Protein AF-A0A3B3ZU97-F1 (afdb_monomer)

Mean predicted aligned error: 11.27 Å

Foldseek 3Di:
DLPPLLVVLVVLLVVLVPDDADDDDDDPVCVVVVPDPDPPDDPDDPVVVVVCLVVVLVVVLVVCCVVVVDDPVVSVVSSNVSSVVSSVVSVVVSVCCRVVPD

Solvent-accessible surface area (backbone atoms only — not comparable to full-atom values): 6114 Å² total; per-residue (Å²): 135,82,56,71,63,48,56,47,25,56,51,49,43,57,53,60,73,71,57,84,55,44,82,71,84,79,52,81,88,58,48,72,82,64,69,61,84,81,76,90,66,73,93,64,56,69,68,56,59,53,47,50,68,54,48,52,61,52,50,51,54,51,52,50,37,69,75,65,68,57,54,78,63,60,54,51,52,52,48,48,52,51,24,49,52,51,32,50,50,40,51,54,56,46,52,48,36,41,72,69,24,126

InterPro domains:
  IPR043216 Phosphatidic acid phosphatases-like [PTHR10165] (11-102)

Secondary structure (DSSP, 8-state):
---HHHHHHHHHHHHHTTSPPP-----TTTGGGG-S----S-SS-HHHHHHHHHHHHHHHHHHHHHHHT--HHHHHHHHHHHHHHHHHHHHHHHHHHHHH--

Structure (mmCIF, N/CA/C/O backbone):
data_AF-A0A3B3ZU97-F1
#
_entry.id   AF-A0A3B3ZU97-F1
#
loop_
_atom_site.group_PDB
_atom_site.id
_atom_site.type_symbol
_atom_site.label_atom_id
_atom_site.label_alt_id
_atom_site.label_comp_id
_atom_site.label_asym_id
_atom_site.label_entity_id
_atom_site.label_seq_id
_atom_site.pdbx_PDB_ins_code
_atom_site.Cartn_x
_atom_site.Cartn_y
_atom_site.Cartn_z
_atom_site.occupancy
_atom_site.B_iso_or_equiv
_atom_site.auth_seq_id
_atom_site.auth_comp_id
_atom_site.auth_asym_id
_atom_site.auth_atom_id
_atom_site.pdbx_PDB_model_num
ATOM 1 N N . MET A 1 1 ? -13.857 12.821 7.997 1.00 44.41 1 MET A N 1
ATOM 2 C CA . MET A 1 1 ? -12.614 12.953 8.789 1.00 44.41 1 MET A CA 1
ATOM 3 C C . MET A 1 1 ? -11.636 11.851 8.379 1.00 44.41 1 MET A C 1
ATOM 5 O O . MET A 1 1 ? -11.441 10.908 9.133 1.00 44.41 1 MET A O 1
ATOM 9 N N . LEU A 1 2 ? -11.045 11.930 7.180 1.00 46.62 2 LEU A N 1
ATOM 10 C CA . LEU A 1 2 ? -9.778 11.233 6.941 1.00 46.62 2 LEU A CA 1
ATOM 11 C C . LEU A 1 2 ? -8.721 12.042 7.691 1.00 46.62 2 LEU A C 1
ATOM 13 O O . LEU A 1 2 ? -8.591 13.245 7.472 1.00 46.62 2 LEU A O 1
ATOM 17 N N . THR A 1 3 ? -8.049 11.423 8.647 1.00 53.41 3 THR A N 1
ATOM 18 C CA . THR A 1 3 ? -6.972 12.056 9.402 1.00 53.41 3 THR A CA 1
ATOM 19 C C . THR A 1 3 ? -5.826 12.397 8.434 1.00 53.41 3 THR A C 1
ATOM 21 O O . THR A 1 3 ? -5.472 11.576 7.592 1.00 53.41 3 THR A O 1
ATOM 24 N N . LEU A 1 4 ? -5.249 13.606 8.544 1.00 54.03 4 LEU A N 1
ATOM 25 C CA . LEU A 1 4 ? -4.053 14.087 7.815 1.00 54.03 4 LEU A CA 1
ATOM 26 C C . LEU A 1 4 ? -2.990 13.017 7.448 1.00 54.03 4 LEU A C 1
ATOM 28 O O . LEU A 1 4 ? -2.517 13.046 6.313 1.00 54.03 4 LEU A O 1
ATOM 32 N N . PRO A 1 5 ? -2.624 12.054 8.322 1.00 56.22 5 PRO A N 1
ATOM 33 C CA . PRO A 1 5 ? -1.686 10.971 7.990 1.00 56.22 5 PRO A CA 1
ATOM 34 C C . PRO A 1 5 ? -2.122 10.069 6.825 1.00 56.22 5 PRO A C 1
ATOM 36 O O . PRO A 1 5 ? -1.281 9.642 6.038 1.00 56.22 5 PRO A O 1
ATOM 39 N N . CYS A 1 6 ? -3.421 9.802 6.673 1.00 50.22 6 CYS A N 1
ATOM 40 C CA . CYS A 1 6 ? -3.934 8.952 5.598 1.00 50.22 6 CYS A CA 1
ATOM 41 C C . CYS A 1 6 ? -3.820 9.653 4.232 1.00 50.22 6 CYS A C 1
ATOM 43 O O . CYS A 1 6 ? -3.435 9.036 3.240 1.00 50.22 6 CYS A O 1
ATOM 45 N N . ALA A 1 7 ? -4.051 10.971 4.194 1.00 58.69 7 ALA A N 1
ATOM 46 C CA . ALA A 1 7 ? -3.813 11.787 3.003 1.00 58.69 7 ALA A CA 1
ATOM 47 C C . ALA A 1 7 ? -2.315 11.876 2.656 1.00 58.69 7 ALA A C 1
ATOM 49 O O . ALA A 1 7 ? -1.956 11.812 1.482 1.00 58.69 7 ALA A O 1
ATOM 50 N N . TYR A 1 8 ? -1.442 11.956 3.668 1.00 59.69 8 TYR A N 1
ATOM 51 C CA . TYR A 1 8 ? 0.013 11.971 3.485 1.00 59.69 8 TYR A CA 1
ATOM 52 C C . TYR A 1 8 ? 0.555 10.654 2.917 1.00 59.69 8 TYR A C 1
ATOM 54 O O . TYR A 1 8 ? 1.399 10.686 2.028 1.00 59.69 8 TYR A O 1
ATOM 62 N N . ALA A 1 9 ? 0.049 9.500 3.364 1.00 59.31 9 ALA A N 1
ATOM 63 C CA . ALA A 1 9 ? 0.452 8.196 2.830 1.00 59.31 9 ALA A CA 1
ATOM 64 C C . ALA A 1 9 ? 0.045 8.021 1.355 1.00 59.31 9 ALA A C 1
ATOM 66 O O . ALA A 1 9 ? 0.836 7.541 0.540 1.00 59.31 9 ALA A O 1
ATOM 67 N N . VAL A 1 10 ? -1.162 8.471 0.990 1.00 61.38 10 VAL A N 1
ATOM 68 C CA . VAL A 1 10 ? -1.639 8.472 -0.404 1.00 61.38 10 VAL A CA 1
ATOM 69 C C . VAL A 1 10 ? -0.811 9.429 -1.266 1.00 61.38 10 VAL A C 1
ATOM 71 O O . VAL A 1 10 ? -0.409 9.068 -2.374 1.00 61.38 10 VAL A O 1
ATOM 74 N N . PHE A 1 11 ? -0.512 10.624 -0.751 1.00 58.69 11 PHE A N 1
ATOM 75 C CA . PHE A 1 11 ? 0.344 11.596 -1.429 1.00 58.69 11 PHE A CA 1
ATOM 76 C C . PHE A 1 11 ? 1.765 11.056 -1.632 1.00 58.69 11 PHE A C 1
ATOM 78 O O . PHE A 1 11 ? 2.297 11.141 -2.734 1.00 58.69 11 PHE A O 1
ATOM 85 N N . PHE A 1 12 ? 2.352 10.434 -0.608 1.00 56.94 12 PHE A N 1
ATOM 86 C CA . PHE A 1 12 ? 3.695 9.864 -0.672 1.00 56.94 12 PHE A CA 1
ATOM 87 C C . PHE A 1 12 ? 3.781 8.707 -1.678 1.00 56.94 12 PHE A C 1
ATOM 89 O O . PHE A 1 12 ? 4.678 8.693 -2.520 1.00 56.94 12 PHE A O 1
ATOM 96 N N . CYS A 1 13 ? 2.813 7.780 -1.677 1.00 55.06 13 CYS A N 1
ATOM 97 C CA . CYS A 1 13 ? 2.746 6.723 -2.695 1.00 55.06 13 CYS A CA 1
ATOM 98 C C . CYS A 1 13 ? 2.694 7.308 -4.113 1.00 55.06 13 CYS A C 1
ATOM 100 O O . CYS A 1 13 ? 3.442 6.868 -4.985 1.00 55.06 13 CYS A O 1
ATOM 102 N N . ARG A 1 14 ? 1.878 8.347 -4.329 1.00 58.28 14 ARG A N 1
ATOM 103 C CA . ARG A 1 14 ? 1.771 9.019 -5.630 1.00 58.28 14 ARG A CA 1
ATOM 104 C C . ARG A 1 14 ? 3.047 9.763 -6.028 1.00 58.28 14 ARG A C 1
ATOM 106 O O . ARG A 1 14 ? 3.373 9.786 -7.209 1.00 58.28 14 ARG A O 1
ATOM 113 N N . PHE A 1 15 ? 3.767 10.339 -5.067 1.00 53.94 15 PHE A N 1
ATOM 114 C CA . PHE A 1 15 ? 5.023 11.038 -5.331 1.00 53.94 15 PHE A CA 1
ATOM 115 C C . PHE A 1 15 ? 6.121 10.068 -5.770 1.00 53.94 15 PHE A C 1
ATOM 117 O O . PHE A 1 15 ? 6.819 10.323 -6.745 1.00 53.94 15 PHE A O 1
ATOM 124 N N . THR A 1 16 ? 6.231 8.917 -5.100 1.00 52.09 16 THR A N 1
ATOM 125 C CA . THR A 1 16 ? 7.242 7.922 -5.473 1.00 52.09 16 THR A CA 1
ATOM 126 C C . THR A 1 16 ? 6.974 7.305 -6.850 1.00 52.09 16 THR A C 1
ATOM 128 O O . THR A 1 16 ? 7.917 6.948 -7.549 1.00 52.09 16 THR A O 1
ATOM 131 N N . GLU A 1 17 ? 5.713 7.182 -7.283 1.00 55.69 17 GLU A N 1
ATOM 132 C CA . GLU A 1 17 ? 5.376 6.656 -8.619 1.00 55.69 17 GLU A CA 1
ATOM 133 C C . GLU A 1 17 ? 5.920 7.537 -9.761 1.00 55.69 17 GLU A C 1
ATOM 135 O O . GLU A 1 17 ? 6.061 7.054 -10.881 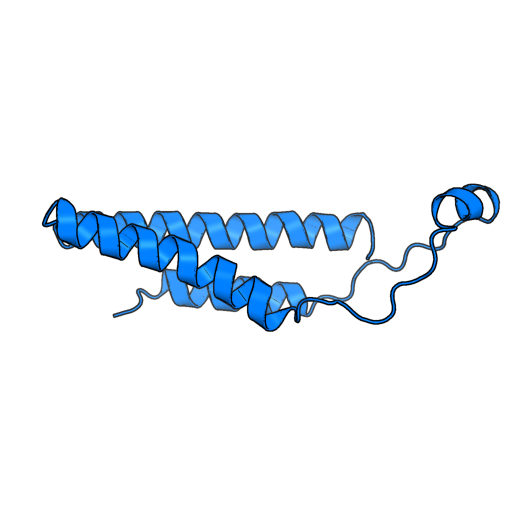1.00 55.69 17 GLU A O 1
ATOM 140 N N . PHE A 1 18 ? 6.240 8.803 -9.472 1.00 57.81 18 PHE A N 1
ATOM 141 C CA . PHE A 1 18 ? 6.727 9.786 -10.440 1.00 57.81 18 PHE A CA 1
ATOM 142 C C . PHE A 1 18 ? 8.255 9.828 -10.591 1.00 57.81 18 PHE A C 1
ATOM 144 O O . PHE A 1 18 ? 8.743 10.574 -11.436 1.00 57.81 18 PHE A O 1
ATOM 151 N N . LEU A 1 19 ? 9.013 9.075 -9.784 1.00 57.03 19 LEU A N 1
ATOM 152 C CA . LEU A 1 19 ? 10.467 9.018 -9.937 1.00 57.03 19 LEU A CA 1
ATOM 153 C C . LEU A 1 19 ? 10.848 8.131 -11.125 1.00 57.03 19 LEU A C 1
ATOM 155 O O . LEU A 1 19 ? 10.317 7.030 -11.292 1.00 57.03 19 LEU A O 1
ATOM 159 N N . GLU A 1 20 ? 11.800 8.614 -11.917 1.00 54.97 20 GLU A N 1
ATOM 160 C CA . GLU A 1 20 ? 12.358 7.886 -13.051 1.00 54.97 20 GLU A CA 1
ATOM 161 C C . GLU A 1 20 ? 13.175 6.686 -12.536 1.00 54.97 20 GLU A C 1
ATOM 163 O O . GLU A 1 20 ? 14.091 6.865 -11.726 1.00 54.97 20 GLU A O 1
ATOM 168 N N . PRO A 1 21 ? 12.819 5.450 -12.928 1.00 63.03 21 PRO A N 1
ATOM 169 C CA . PRO A 1 21 ? 13.545 4.264 -12.506 1.00 63.03 21 PRO A CA 1
ATOM 170 C C . PRO A 1 21 ? 14.910 4.173 -13.181 1.00 63.03 21 PRO A C 1
ATOM 172 O O . PRO A 1 21 ? 15.127 4.704 -14.266 1.00 63.03 21 PRO A O 1
ATOM 175 N N . PHE A 1 22 ? 15.823 3.446 -12.539 1.00 65.19 22 PHE A N 1
ATOM 176 C CA . PHE A 1 22 ? 17.093 3.085 -13.148 1.00 65.19 22 PHE A CA 1
ATOM 177 C C . PHE A 1 22 ? 16.856 2.215 -14.391 1.00 65.19 22 PHE A C 1
ATOM 179 O O . PHE A 1 22 ? 16.189 1.180 -14.318 1.00 65.19 22 PHE A O 1
ATOM 186 N N . GLU A 1 23 ? 17.407 2.634 -15.528 1.00 60.66 23 GLU A N 1
ATOM 187 C CA . GLU A 1 23 ? 17.338 1.886 -16.781 1.00 60.66 23 GLU A CA 1
ATOM 188 C C . GLU A 1 23 ? 18.507 0.891 -16.837 1.00 60.66 23 GLU A C 1
ATOM 190 O O . GLU A 1 23 ? 19.661 1.250 -17.083 1.00 60.66 23 GLU A O 1
ATOM 195 N N . ARG A 1 24 ? 18.221 -0.381 -16.534 1.00 73.31 24 ARG A N 1
ATOM 196 C CA . ARG A 1 24 ? 19.236 -1.441 -16.514 1.00 73.31 24 ARG A CA 1
ATOM 197 C C . ARG A 1 24 ? 19.520 -1.924 -17.936 1.00 73.31 24 ARG A C 1
ATOM 199 O O . ARG A 1 24 ? 18.689 -2.591 -18.545 1.00 73.31 24 ARG A O 1
ATOM 206 N N . VAL A 1 25 ? 20.728 -1.666 -18.437 1.00 75.56 25 VAL A N 1
ATOM 207 C CA . VAL A 1 25 ? 21.210 -2.252 -19.699 1.00 75.56 25 VAL A CA 1
ATOM 208 C C . VAL A 1 25 ? 21.437 -3.754 -19.503 1.00 75.56 25 VAL A C 1
ATOM 210 O O . VAL A 1 25 ? 22.292 -4.161 -18.716 1.00 75.56 25 VAL A O 1
ATOM 213 N N . ILE A 1 26 ? 20.658 -4.582 -20.203 1.00 77.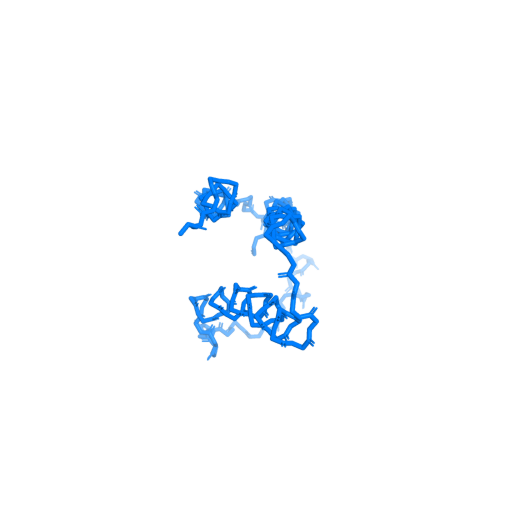38 26 ILE A N 1
ATOM 214 C CA . ILE A 1 26 ? 20.767 -6.045 -20.13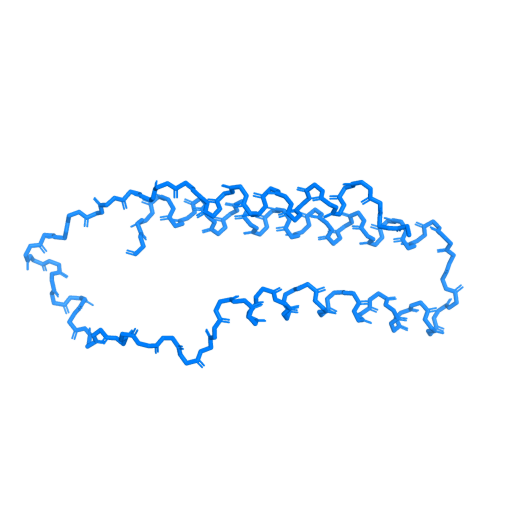7 1.00 77.38 26 ILE A CA 1
ATOM 215 C C . ILE A 1 26 ? 21.946 -6.500 -21.001 1.00 77.38 26 ILE A C 1
ATOM 217 O O . ILE A 1 26 ? 22.026 -6.162 -22.182 1.00 77.38 26 ILE A O 1
ATOM 221 N N . GLN A 1 27 ? 22.851 -7.282 -20.417 1.00 79.25 27 GLN A N 1
ATOM 222 C CA . GLN A 1 27 ? 23.979 -7.867 -21.142 1.00 79.25 27 GLN A CA 1
ATOM 223 C C . GLN A 1 27 ? 23.499 -9.015 -22.053 1.00 79.25 27 GLN A C 1
ATOM 225 O O . GLN A 1 27 ? 22.562 -9.733 -21.688 1.00 79.25 27 GLN A O 1
ATOM 230 N N . PRO A 1 28 ? 24.106 -9.214 -23.238 1.00 80.44 28 PRO A N 1
ATOM 231 C CA . PRO A 1 28 ? 23.664 -10.225 -24.202 1.00 80.44 28 PRO A CA 1
ATOM 232 C C . PRO A 1 28 ? 23.692 -11.661 -23.645 1.00 80.44 28 PRO A C 1
ATOM 234 O O . PRO A 1 28 ? 22.907 -12.506 -24.077 1.00 80.44 28 PRO A O 1
ATOM 237 N N . GLU A 1 29 ? 24.519 -11.929 -22.636 1.00 81.69 29 GLU A N 1
ATOM 238 C CA . GLU A 1 29 ? 24.618 -13.207 -21.926 1.00 81.69 29 GLU A CA 1
ATOM 239 C C . GLU A 1 29 ? 23.448 -13.451 -20.956 1.00 81.69 29 GLU A C 1
ATOM 241 O O . GLU A 1 29 ? 23.137 -14.601 -20.652 1.00 81.69 29 GLU A O 1
ATOM 246 N N . GLU A 1 30 ? 22.773 -12.397 -20.486 1.00 75.69 30 GLU A N 1
ATOM 247 C CA . GLU A 1 30 ? 21.593 -12.472 -19.605 1.00 75.69 30 GLU A CA 1
ATOM 248 C C . GLU A 1 30 ? 20.270 -12.437 -20.387 1.00 75.69 30 GLU A C 1
ATOM 250 O O . GLU A 1 30 ? 19.192 -12.648 -19.824 1.00 75.69 30 GLU A O 1
ATOM 255 N N . LEU A 1 31 ? 20.333 -12.189 -21.698 1.00 78.69 31 LEU A N 1
ATOM 256 C CA . LEU A 1 31 ? 19.169 -11.934 -22.549 1.00 78.69 31 LEU A CA 1
ATOM 257 C C . LEU A 1 31 ? 18.208 -13.131 -22.627 1.00 78.69 31 LEU A C 1
ATOM 259 O O . LEU A 1 31 ? 17.000 -12.965 -22.793 1.00 78.69 31 LEU A O 1
ATOM 263 N N . TRP A 1 32 ? 18.735 -14.349 -22.480 1.00 79.62 32 TRP A N 1
ATOM 264 C CA . TRP A 1 32 ? 17.936 -15.575 -22.495 1.00 79.62 32 TRP A CA 1
ATOM 265 C C . TRP A 1 32 ? 17.021 -15.708 -21.267 1.00 79.62 32 TRP A C 1
ATOM 267 O O . TRP A 1 32 ? 15.970 -16.337 -21.381 1.00 79.62 32 TRP A O 1
ATOM 277 N N . LEU A 1 33 ? 17.367 -15.087 -20.130 1.00 74.94 33 LEU A N 1
ATOM 278 C CA . LEU A 1 33 ? 16.556 -15.096 -18.905 1.00 74.94 33 LEU A CA 1
ATOM 279 C C . LEU A 1 33 ? 15.273 -14.259 -19.062 1.00 74.94 33 LEU A C 1
ATOM 281 O O . LEU A 1 33 ? 14.254 -14.546 -18.443 1.00 74.94 33 LEU A O 1
ATOM 285 N N . TYR A 1 34 ? 15.320 -13.255 -19.940 1.00 69.62 34 TYR A N 1
ATOM 286 C CA . TYR A 1 34 ? 14.217 -12.339 -20.246 1.00 69.62 34 TYR A CA 1
ATOM 287 C C . TYR A 1 34 ? 13.495 -12.693 -21.550 1.00 69.62 34 TYR A C 1
ATOM 289 O O . TYR A 1 34 ? 12.695 -11.913 -22.058 1.00 69.62 34 TYR A O 1
ATOM 297 N N . ARG A 1 35 ? 13.726 -13.895 -22.090 1.00 67.56 35 ARG A N 1
ATOM 298 C CA . ARG A 1 35 ? 13.100 -14.398 -23.323 1.00 67.56 35 ARG A CA 1
ATOM 299 C C . ARG A 1 35 ? 11.637 -14.823 -23.122 1.00 67.56 35 ARG A C 1
ATOM 301 O O . ARG A 1 35 ? 11.174 -15.773 -23.749 1.00 67.56 35 ARG A O 1
ATOM 308 N N . ASN A 1 36 ? 10.911 -14.162 -22.228 1.00 71.94 36 ASN A N 1
ATOM 309 C CA . ASN A 1 36 ? 9.474 -14.343 -22.096 1.00 71.94 36 ASN A CA 1
ATOM 310 C C . ASN A 1 36 ? 8.784 -13.315 -23.007 1.00 71.94 36 ASN A C 1
ATOM 312 O O . ASN A 1 36 ? 9.180 -12.149 -22.976 1.00 71.94 36 ASN A O 1
ATOM 316 N N . PRO A 1 37 ? 7.788 -13.698 -23.830 1.00 72.06 37 PRO A N 1
ATOM 317 C CA . PRO A 1 37 ? 7.082 -12.740 -24.674 1.00 72.06 37 PRO A CA 1
ATOM 318 C C . PRO A 1 37 ? 6.546 -11.584 -23.823 1.00 72.06 37 PRO A C 1
ATOM 320 O O . PRO A 1 37 ? 5.948 -11.802 -22.765 1.00 72.06 37 PRO A O 1
ATOM 323 N N . LEU A 1 38 ? 6.807 -10.357 -24.280 1.00 61.53 38 LEU A N 1
ATOM 324 C CA . LEU A 1 38 ? 6.342 -9.140 -23.629 1.00 61.53 38 LEU A CA 1
ATOM 325 C C . LEU A 1 38 ? 4.814 -9.115 -23.703 1.00 61.53 38 LEU A C 1
ATOM 327 O O . LEU A 1 38 ? 4.227 -9.036 -24.781 1.00 61.53 38 LEU A O 1
ATOM 331 N N . VAL A 1 39 ? 4.162 -9.215 -22.547 1.00 65.44 39 VAL A N 1
ATOM 332 C CA . VAL A 1 39 ? 2.722 -8.988 -22.439 1.00 65.44 39 VAL A CA 1
ATOM 333 C C . VAL A 1 39 ? 2.516 -7.477 -22.460 1.00 65.44 39 VAL A C 1
ATOM 335 O O . VAL A 1 39 ? 2.693 -6.806 -21.451 1.00 65.44 39 VAL A O 1
ATOM 338 N N . GLU A 1 40 ? 2.178 -6.931 -23.630 1.00 64.31 40 GLU A N 1
ATOM 339 C CA . GLU A 1 40 ? 1.975 -5.484 -23.817 1.00 64.31 40 GLU A CA 1
ATOM 340 C C . GLU A 1 40 ? 0.746 -4.937 -23.068 1.00 64.31 40 GLU A C 1
ATOM 342 O O . GLU A 1 40 ? 0.623 -3.731 -22.857 1.00 64.31 40 GLU A O 1
ATOM 347 N N . SER A 1 41 ? -0.171 -5.815 -22.650 1.00 59.47 41 SER A N 1
ATOM 348 C CA . SER A 1 41 ? -1.412 -5.441 -21.977 1.00 59.47 41 SER A CA 1
ATOM 349 C C . SER A 1 41 ? -1.507 -6.076 -20.592 1.00 59.47 41 SER A C 1
ATOM 351 O O . SER A 1 41 ? -1.751 -7.276 -20.446 1.00 59.47 41 SER A O 1
ATOM 353 N N . ASP A 1 42 ? -1.361 -5.242 -19.561 1.00 61.91 42 ASP A N 1
ATOM 354 C CA . ASP A 1 42 ? -1.765 -5.598 -18.204 1.00 61.91 42 ASP A CA 1
ATOM 355 C C . ASP A 1 42 ? -3.268 -5.926 -18.206 1.00 61.91 42 ASP A C 1
ATOM 357 O O . ASP A 1 42 ? -4.110 -5.047 -18.403 1.00 61.91 42 ASP A O 1
ATOM 361 N N . HIS A 1 43 ? -3.617 -7.187 -17.936 1.00 69.94 43 HIS A N 1
ATOM 362 C CA . HIS A 1 43 ? -5.013 -7.632 -17.819 1.00 69.94 43 HIS A CA 1
ATOM 363 C C . HIS A 1 43 ? -5.773 -6.902 -16.696 1.00 69.94 43 HIS A C 1
ATOM 365 O O . HIS A 1 43 ? -7.002 -6.836 -16.720 1.00 69.94 43 HIS A O 1
ATOM 371 N N . ILE A 1 44 ? -5.057 -6.353 -15.706 1.00 67.44 44 ILE A N 1
ATOM 372 C CA . ILE A 1 44 ? -5.635 -5.594 -14.597 1.00 67.44 44 ILE A CA 1
ATOM 373 C C . ILE A 1 44 ? -5.070 -4.172 -14.615 1.00 67.44 44 ILE A C 1
ATOM 375 O O . ILE A 1 44 ? -3.872 -3.980 -14.406 1.00 67.44 44 ILE A O 1
ATOM 379 N N . PRO A 1 45 ? -5.910 -3.141 -14.795 1.00 80.25 45 PRO A N 1
ATOM 380 C CA . PRO A 1 45 ? -5.430 -1.771 -14.806 1.00 80.25 45 PRO A CA 1
ATOM 381 C C . PRO A 1 45 ? -4.859 -1.395 -13.434 1.00 80.25 45 PRO A C 1
ATOM 383 O O . PRO A 1 45 ? -5.503 -1.576 -12.398 1.00 80.25 45 PRO A O 1
ATOM 386 N N . LYS A 1 46 ? -3.676 -0.772 -13.429 1.00 73.69 46 LYS A N 1
ATOM 387 C CA . LYS A 1 46 ? -2.958 -0.307 -12.222 1.00 73.69 46 LYS A CA 1
ATOM 388 C C . LYS A 1 46 ? -3.840 0.466 -11.226 1.00 73.69 46 LYS A C 1
ATOM 390 O O . LYS A 1 46 ? -3.696 0.322 -10.015 1.00 73.69 46 LYS A O 1
ATOM 395 N N . ARG A 1 47 ? -4.813 1.238 -11.730 1.00 71.31 47 ARG A N 1
ATOM 396 C CA . ARG A 1 47 ? -5.793 1.981 -10.912 1.00 71.31 47 ARG A CA 1
ATOM 397 C C . ARG A 1 47 ? -6.680 1.063 -10.064 1.00 71.31 47 ARG A C 1
ATOM 399 O O . ARG A 1 47 ? -6.993 1.409 -8.930 1.00 71.31 47 ARG A O 1
ATOM 406 N N . VAL A 1 48 ? -7.067 -0.095 -10.598 1.00 77.44 48 VAL A N 1
ATOM 407 C CA . VAL A 1 48 ? -7.896 -1.083 -9.892 1.00 77.44 48 VAL A CA 1
ATOM 408 C C . VAL A 1 48 ? -7.081 -1.796 -8.819 1.00 77.44 48 VAL A C 1
ATOM 410 O O . VAL A 1 48 ? -7.559 -1.929 -7.697 1.00 77.44 48 VAL A O 1
ATOM 413 N N . MET A 1 49 ? -5.825 -2.157 -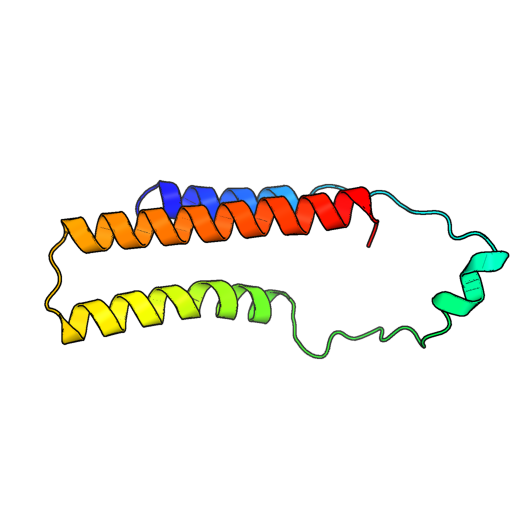9.100 1.00 77.50 49 MET A N 1
ATOM 414 C CA . MET A 1 49 ? -4.933 -2.730 -8.078 1.00 77.50 49 MET A CA 1
ATOM 415 C C . MET A 1 49 ? -4.736 -1.769 -6.898 1.00 77.50 49 MET A C 1
ATOM 417 O O . MET A 1 49 ? -4.819 -2.175 -5.738 1.00 77.50 49 MET A O 1
ATOM 421 N N . PHE A 1 50 ? -4.551 -0.478 -7.188 1.00 75.31 50 PHE A N 1
ATOM 422 C CA . PHE A 1 50 ? -4.446 0.552 -6.157 1.00 75.31 50 PHE A CA 1
ATOM 423 C C . PHE A 1 50 ? -5.746 0.703 -5.352 1.00 75.31 50 PHE A C 1
ATOM 425 O O . PHE A 1 50 ? -5.710 0.764 -4.123 1.00 75.31 50 PHE A O 1
ATOM 432 N N . ALA A 1 51 ? -6.902 0.703 -6.025 1.00 78.12 51 ALA A N 1
ATOM 433 C CA . ALA A 1 51 ? -8.200 0.780 -5.361 1.00 78.12 51 ALA A CA 1
ATOM 434 C C . ALA A 1 51 ? -8.430 -0.404 -4.409 1.00 78.12 51 ALA A C 1
ATOM 436 O O . ALA A 1 51 ? -8.863 -0.191 -3.280 1.00 78.12 51 ALA A O 1
ATOM 437 N N . ILE A 1 52 ? -8.092 -1.632 -4.817 1.00 81.56 52 ILE A N 1
ATOM 438 C CA . ILE A 1 52 ? -8.247 -2.833 -3.979 1.00 81.56 52 ILE A CA 1
ATOM 439 C C . ILE A 1 52 ? -7.339 -2.761 -2.743 1.00 81.56 52 ILE A C 1
ATOM 441 O O . ILE A 1 52 ? -7.795 -3.041 -1.633 1.00 81.56 52 ILE A O 1
ATOM 445 N N . SER A 1 53 ? -6.086 -2.325 -2.911 1.00 77.19 53 SER A N 1
ATOM 446 C CA . SER A 1 53 ? -5.128 -2.145 -1.808 1.00 77.19 53 SER A CA 1
ATOM 447 C C . SER A 1 53 ? -5.618 -1.151 -0.744 1.00 77.19 53 SER A C 1
ATOM 449 O O . SER A 1 53 ? -5.366 -1.339 0.443 1.00 77.19 53 SER A O 1
ATOM 451 N N . PHE A 1 54 ? -6.377 -0.123 -1.142 1.00 74.94 54 PHE A N 1
ATOM 452 C CA . PHE A 1 54 ? -6.941 0.865 -0.216 1.00 74.94 54 PHE A CA 1
ATOM 453 C C . PHE A 1 54 ? -8.315 0.465 0.350 1.00 74.94 54 PHE A C 1
ATOM 455 O O . PHE A 1 54 ? -8.592 0.673 1.531 1.00 74.94 54 PHE A O 1
ATOM 462 N N . LEU A 1 55 ? -9.185 -0.129 -0.471 1.00 79.38 55 LEU A N 1
ATOM 463 C CA . LEU A 1 55 ? -10.543 -0.516 -0.072 1.00 79.38 55 LEU A CA 1
ATOM 464 C C . LEU A 1 55 ? -10.549 -1.683 0.916 1.00 79.38 55 LEU A C 1
ATOM 466 O O . LEU A 1 55 ? -11.361 -1.692 1.838 1.00 79.38 55 LEU A O 1
ATOM 470 N N . THR A 1 56 ? -9.633 -2.638 0.756 1.00 81.94 56 THR A N 1
ATOM 471 C CA . THR A 1 56 ? -9.546 -3.829 1.613 1.00 81.94 56 THR A CA 1
ATOM 472 C C . THR A 1 56 ? -9.317 -3.482 3.093 1.00 81.94 56 THR A C 1
ATOM 474 O O . THR A 1 56 ? -10.141 -3.875 3.919 1.00 81.94 56 THR A O 1
ATOM 477 N N . PRO A 1 57 ? -8.282 -2.706 3.480 1.00 79.50 57 PRO A N 1
ATOM 478 C CA . PRO A 1 57 ? -8.070 -2.351 4.883 1.00 79.50 57 PRO A CA 1
ATOM 479 C C . PRO A 1 57 ? -9.185 -1.459 5.445 1.00 79.50 57 PRO A C 1
ATOM 481 O O . PRO A 1 57 ? -9.543 -1.598 6.613 1.00 79.50 57 PRO A O 1
ATOM 484 N N . LEU A 1 58 ? -9.800 -0.593 4.628 1.00 78.56 58 LEU A N 1
ATOM 485 C CA . LEU A 1 58 ? -10.963 0.191 5.059 1.00 78.56 58 LEU A CA 1
ATOM 486 C C . LEU A 1 58 ? -12.186 -0.682 5.352 1.00 78.56 58 LEU A C 1
ATOM 488 O O . LEU A 1 58 ? -12.868 -0.459 6.354 1.00 78.56 58 LEU A O 1
ATOM 492 N N . ALA A 1 59 ? -12.453 -1.678 4.507 1.00 83.38 59 ALA A N 1
ATOM 493 C CA . ALA A 1 59 ? -13.537 -2.627 4.720 1.00 83.38 59 ALA A CA 1
ATOM 494 C C . ALA A 1 59 ? -13.322 -3.422 6.015 1.00 83.38 59 ALA A C 1
ATOM 496 O O . ALA A 1 59 ? -14.251 -3.545 6.811 1.00 83.38 59 ALA A O 1
ATOM 497 N N . VAL A 1 60 ? -12.091 -3.874 6.280 1.00 84.25 60 VAL A N 1
ATOM 498 C CA . VAL A 1 60 ? -11.741 -4.583 7.524 1.00 84.25 60 VAL A CA 1
ATOM 499 C C . VAL A 1 60 ? -11.976 -3.702 8.753 1.00 84.25 60 VAL A C 1
ATOM 501 O O . VAL A 1 60 ? -12.649 -4.137 9.687 1.00 84.25 60 VAL A O 1
ATOM 504 N N . ILE A 1 61 ? -11.513 -2.446 8.745 1.00 82.38 61 ILE A N 1
ATOM 505 C CA . ILE A 1 61 ? -11.755 -1.505 9.854 1.00 82.38 61 ILE A CA 1
ATOM 506 C C . ILE A 1 61 ? -13.261 -1.289 10.068 1.00 82.38 61 ILE A C 1
ATOM 508 O O . ILE A 1 61 ? -13.729 -1.239 11.206 1.00 82.38 61 ILE A O 1
ATOM 512 N N . PHE A 1 62 ? -14.039 -1.175 8.989 1.00 80.88 62 PHE A N 1
ATOM 513 C CA . PHE A 1 62 ? -15.483 -0.969 9.080 1.00 80.88 62 PHE A CA 1
ATOM 514 C C . PHE A 1 62 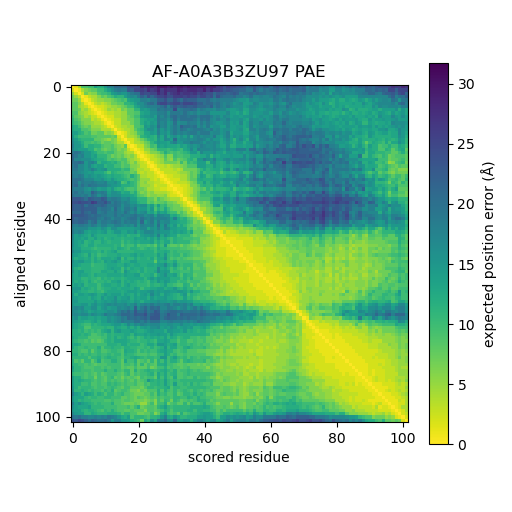? -16.213 -2.189 9.659 1.00 80.88 62 PHE A C 1
ATOM 516 O O . PHE A 1 62 ? -17.076 -2.030 10.523 1.00 80.88 62 PHE A O 1
ATOM 523 N N . VAL A 1 63 ? -15.831 -3.398 9.243 1.00 83.00 63 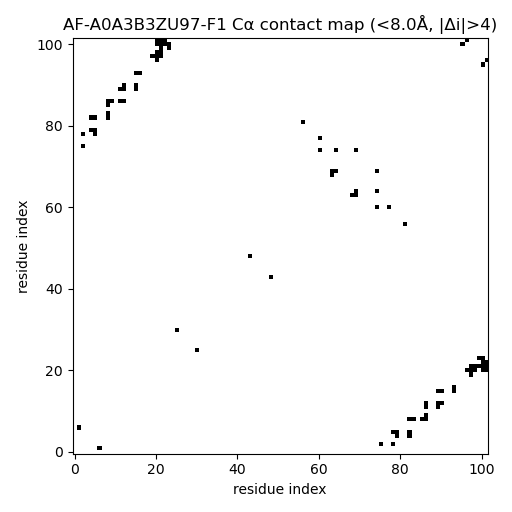VAL A N 1
ATOM 524 C CA . VAL A 1 63 ? -16.378 -4.654 9.775 1.00 83.00 63 VAL A CA 1
ATOM 525 C C . VAL A 1 63 ? -16.051 -4.803 11.262 1.00 83.00 63 VAL A C 1
ATOM 527 O O . VAL A 1 63 ? -16.958 -5.038 12.060 1.00 83.00 63 VAL A O 1
ATOM 530 N N . VAL A 1 64 ? -14.792 -4.589 11.660 1.00 80.44 64 VAL A N 1
ATOM 531 C CA . VAL A 1 64 ? -14.375 -4.661 13.073 1.00 80.44 64 VAL A CA 1
ATOM 532 C C . VAL A 1 64 ? -15.136 -3.638 13.914 1.00 80.44 64 VAL A C 1
ATOM 534 O O . VAL A 1 64 ? -15.660 -3.985 14.971 1.00 80.44 64 VAL A O 1
ATOM 537 N N . LYS A 1 65 ? -15.302 -2.411 13.411 1.00 79.00 65 LYS A N 1
ATOM 538 C CA . LYS A 1 65 ? -16.082 -1.368 14.085 1.00 79.00 65 LYS A CA 1
ATOM 539 C C . LYS A 1 65 ? -17.540 -1.774 14.319 1.00 79.00 65 LYS A C 1
ATOM 541 O O . LYS A 1 65 ? -18.084 -1.475 15.382 1.00 79.00 65 LYS A O 1
ATOM 546 N N . ILE A 1 66 ? -18.184 -2.411 13.336 1.00 78.44 66 ILE A N 1
ATOM 547 C CA . ILE A 1 66 ? -19.579 -2.866 13.459 1.00 78.44 66 ILE A CA 1
ATOM 548 C C . ILE A 1 66 ? -19.695 -3.976 14.508 1.00 78.44 66 ILE A C 1
ATOM 550 O O . ILE A 1 66 ? -20.621 -3.939 15.316 1.00 78.44 66 ILE A O 1
ATOM 554 N N . ILE A 1 67 ? -18.759 -4.928 14.517 1.00 80.56 67 ILE A N 1
ATOM 555 C CA . ILE A 1 67 ? -18.794 -6.087 15.419 1.00 80.56 67 ILE A CA 1
ATOM 556 C C . ILE A 1 67 ? -18.451 -5.687 16.859 1.00 80.56 67 ILE A C 1
ATOM 558 O O . ILE A 1 67 ? -19.155 -6.076 17.786 1.00 80.56 67 ILE A O 1
ATOM 562 N N . GLN A 1 68 ? -17.386 -4.908 17.059 1.00 74.50 68 GLN A 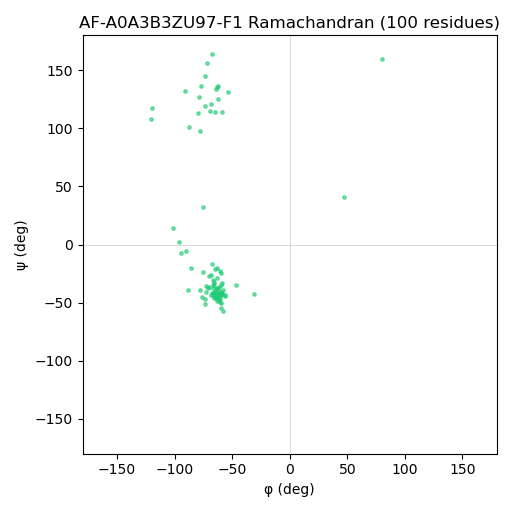N 1
ATOM 563 C CA . GLN A 1 68 ? -16.843 -4.614 18.390 1.00 74.50 68 GLN A CA 1
ATOM 564 C C . GLN A 1 68 ? -17.343 -3.293 18.995 1.00 74.50 68 GLN A C 1
ATOM 566 O O . GLN A 1 68 ? -16.927 -2.955 20.099 1.00 74.50 68 GLN A O 1
ATOM 571 N N . ARG A 1 69 ? -18.236 -2.542 18.317 1.00 73.50 69 ARG A N 1
ATOM 572 C CA . ARG A 1 69 ? -18.726 -1.218 18.782 1.00 73.50 69 ARG A CA 1
ATOM 573 C C . ARG A 1 69 ? -17.566 -0.312 19.232 1.00 73.50 69 ARG A C 1
ATOM 575 O O . ARG A 1 69 ? -17.653 0.403 20.220 1.00 73.50 69 ARG A O 1
ATOM 582 N N . THR A 1 70 ? -16.486 -0.366 18.465 1.00 67.00 70 THR A N 1
ATOM 583 C CA . THR A 1 70 ? -15.175 0.191 18.790 1.00 67.00 70 THR A CA 1
ATOM 584 C C . THR A 1 70 ? -15.188 1.718 18.953 1.00 67.00 70 THR A C 1
ATOM 586 O O . THR A 1 70 ? -15.780 2.439 18.139 1.00 67.00 70 THR A O 1
ATOM 589 N N . ASP A 1 71 ? -14.498 2.205 19.989 1.00 73.56 71 ASP A N 1
ATOM 590 C CA . ASP A 1 71 ? -14.383 3.620 20.344 1.00 73.56 71 ASP A CA 1
ATOM 591 C C . ASP A 1 71 ? -13.594 4.460 19.325 1.00 73.56 71 ASP A C 1
ATOM 593 O O . ASP A 1 71 ? -12.864 3.971 18.459 1.00 73.56 71 ASP A O 1
ATOM 597 N N . ARG A 1 72 ? -13.734 5.790 19.420 1.00 70.50 72 ARG A N 1
ATOM 598 C CA . ARG A 1 72 ? -13.082 6.732 18.488 1.00 70.50 72 ARG A CA 1
ATOM 599 C C . ARG A 1 72 ? -11.547 6.721 18.565 1.00 70.50 72 ARG A C 1
ATOM 601 O O . ARG A 1 72 ? -10.914 7.175 17.612 1.00 70.50 72 ARG A O 1
ATOM 608 N N . THR A 1 73 ? -10.958 6.261 19.666 1.00 76.81 73 THR A N 1
ATOM 609 C CA . THR A 1 73 ? -9.502 6.137 19.877 1.00 76.81 73 THR A CA 1
ATOM 610 C C . THR A 1 73 ? -8.916 4.973 19.085 1.00 76.81 73 THR A C 1
ATOM 612 O O . THR A 1 73 ? -8.026 5.180 18.269 1.00 76.81 73 THR A O 1
ATOM 615 N N . GLU A 1 74 ? -9.509 3.795 19.209 1.00 77.69 74 GLU A N 1
ATOM 616 C CA . GLU A 1 74 ? -9.138 2.575 18.481 1.00 77.69 74 GLU A CA 1
ATOM 617 C C . GLU A 1 74 ? -9.211 2.762 16.954 1.00 77.69 74 GLU A C 1
ATOM 619 O O . GLU A 1 74 ? -8.327 2.347 16.208 1.00 77.69 74 GLU A O 1
ATOM 624 N N . ILE A 1 75 ? -10.227 3.486 16.460 1.00 76.00 75 ILE A N 1
ATOM 625 C CA . ILE A 1 75 ? -10.331 3.820 15.028 1.00 76.00 75 ILE A CA 1
ATOM 626 C C . ILE A 1 75 ? -9.171 4.722 14.584 1.00 76.00 75 ILE A C 1
ATOM 628 O O . ILE A 1 75 ? -8.679 4.592 13.462 1.00 76.00 75 ILE A O 1
ATOM 632 N N . LYS A 1 76 ? -8.728 5.657 15.436 1.00 77.00 76 LYS A N 1
ATOM 633 C CA . LYS A 1 76 ? -7.579 6.516 15.120 1.00 77.00 76 LYS A CA 1
ATOM 634 C C . LYS A 1 76 ? -6.295 5.698 15.052 1.00 77.00 76 LYS A C 1
ATOM 636 O O . LYS A 1 76 ? -5.531 5.897 14.112 1.00 77.00 76 LYS A O 1
ATOM 641 N N . GLU A 1 77 ? -6.084 4.787 15.993 1.00 81.44 77 GLU A N 1
ATOM 642 C CA . GLU A 1 77 ? -4.910 3.910 16.016 1.00 81.44 77 GLU A CA 1
ATOM 643 C C . GLU A 1 77 ? -4.891 2.957 14.819 1.00 81.44 77 GLU A C 1
ATOM 645 O O . GLU A 1 77 ? -3.885 2.888 14.112 1.00 81.44 77 GLU A O 1
ATOM 650 N N . ALA A 1 78 ? -6.025 2.334 14.490 1.00 81.31 78 ALA A N 1
ATOM 651 C CA . ALA A 1 78 ? -6.156 1.494 13.302 1.00 81.31 78 ALA A CA 1
ATOM 652 C C . ALA A 1 78 ? -5.876 2.279 12.007 1.00 81.31 78 ALA A C 1
ATOM 654 O O . ALA A 1 78 ? -5.133 1.816 11.140 1.00 81.31 78 ALA A O 1
ATOM 655 N N . CYS A 1 79 ? -6.407 3.500 11.880 1.00 79.12 79 CYS A N 1
ATOM 656 C CA . CYS A 1 79 ? -6.121 4.363 10.733 1.00 79.12 79 CYS A CA 1
ATOM 657 C C . CYS 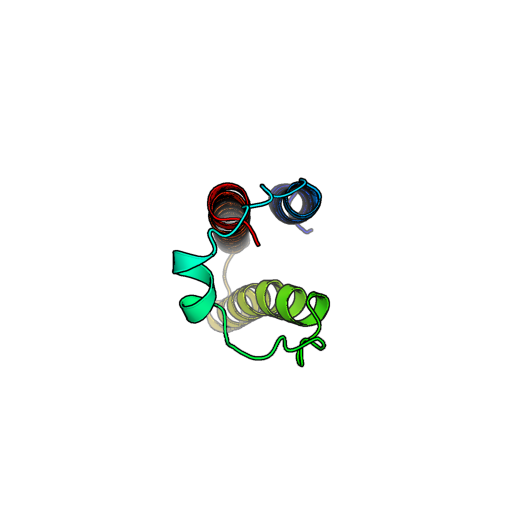A 1 79 ? -4.639 4.758 10.648 1.00 79.12 79 CYS A C 1
ATOM 659 O O . CYS A 1 79 ? -4.095 4.836 9.544 1.00 79.12 79 CYS A O 1
ATOM 661 N N . LEU A 1 80 ? -3.980 5.018 11.782 1.00 77.88 80 LEU A N 1
ATOM 662 C CA . LEU A 1 80 ? -2.547 5.320 11.825 1.00 77.88 80 LEU A CA 1
ATOM 663 C C . LEU A 1 80 ? -1.714 4.106 11.405 1.00 77.88 80 LEU A C 1
ATOM 665 O O . LEU A 1 80 ? -0.843 4.247 10.547 1.00 77.88 80 LEU A O 1
ATOM 669 N N . ALA A 1 81 ? -2.028 2.922 11.933 1.00 83.12 81 ALA A N 1
ATOM 670 C CA . ALA A 1 81 ? -1.352 1.675 11.589 1.00 83.12 81 ALA A CA 1
ATOM 671 C C . ALA A 1 81 ? -1.491 1.344 10.095 1.00 83.12 81 ALA A C 1
ATOM 673 O O . ALA A 1 81 ? -0.496 1.060 9.428 1.00 83.12 81 ALA A O 1
ATOM 674 N N . VAL A 1 82 ? -2.701 1.458 9.537 1.00 82.88 82 VAL A N 1
ATOM 675 C CA . VAL A 1 82 ? -2.943 1.233 8.102 1.00 82.88 82 VA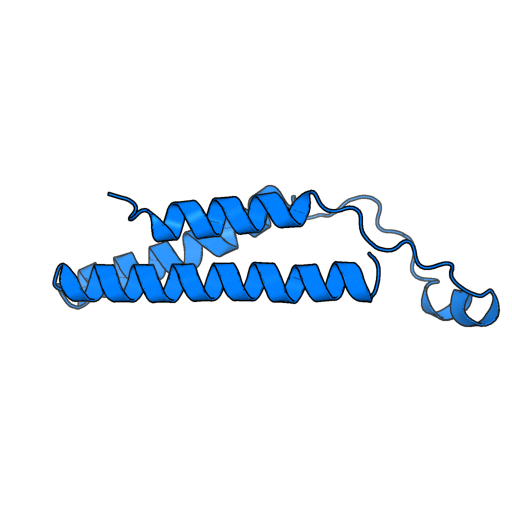L A CA 1
ATOM 676 C C . VAL A 1 82 ? -2.212 2.262 7.241 1.00 82.88 82 VAL A C 1
ATOM 678 O O . VAL A 1 82 ? -1.595 1.891 6.245 1.00 82.88 82 VAL A O 1
ATOM 681 N N . SER A 1 83 ? -2.225 3.541 7.627 1.00 78.81 83 SER A N 1
ATOM 682 C CA . SER A 1 83 ? -1.511 4.589 6.882 1.00 78.81 83 SER A CA 1
ATOM 683 C C . SER A 1 83 ? 0.001 4.346 6.877 1.00 78.81 83 SER A C 1
ATOM 685 O O . SER A 1 83 ? 0.638 4.490 5.834 1.00 78.81 83 SER A O 1
ATOM 687 N N . LEU A 1 84 ? 0.566 3.929 8.014 1.00 80.44 84 LEU A N 1
ATOM 688 C CA . LEU A 1 84 ? 1.978 3.572 8.131 1.00 80.44 84 LEU A CA 1
ATOM 689 C C . LEU A 1 84 ? 2.318 2.347 7.270 1.00 80.44 84 LEU A C 1
ATOM 691 O O . LEU A 1 84 ? 3.298 2.379 6.532 1.00 80.44 84 LEU A O 1
ATOM 695 N N . ALA A 1 85 ? 1.493 1.297 7.314 1.00 82.56 85 ALA A N 1
ATOM 696 C CA . ALA A 1 85 ? 1.703 0.082 6.529 1.00 82.56 85 ALA A CA 1
ATOM 697 C C . ALA A 1 85 ? 1.655 0.350 5.016 1.00 82.56 85 ALA A C 1
ATOM 699 O O . ALA A 1 85 ? 2.511 -0.134 4.276 1.00 82.56 85 ALA A O 1
ATOM 700 N N . LEU A 1 86 ? 0.698 1.160 4.547 1.00 79.00 86 LEU A N 1
ATOM 701 C CA . LEU A 1 86 ? 0.633 1.584 3.145 1.00 79.00 86 LEU A CA 1
ATOM 702 C C . LEU A 1 86 ? 1.849 2.424 2.744 1.00 79.00 86 LEU A C 1
ATOM 704 O O . LEU A 1 86 ? 2.418 2.182 1.681 1.00 79.00 86 LEU A O 1
ATOM 708 N N . ALA A 1 87 ? 2.267 3.375 3.584 1.00 79.81 87 ALA A N 1
ATOM 709 C CA . ALA A 1 87 ? 3.441 4.199 3.313 1.00 79.81 87 ALA A CA 1
ATOM 710 C C . ALA A 1 87 ? 4.718 3.350 3.226 1.00 79.81 87 ALA A C 1
ATOM 712 O O . ALA A 1 87 ? 5.461 3.481 2.257 1.00 79.81 87 ALA A O 1
ATOM 713 N N . LEU A 1 88 ? 4.943 2.438 4.178 1.00 79.06 88 LEU A N 1
ATOM 714 C CA . LEU A 1 88 ? 6.090 1.529 4.158 1.00 79.06 88 LEU A CA 1
ATOM 715 C C . LEU A 1 88 ? 6.064 0.621 2.927 1.00 79.06 88 LEU A C 1
ATOM 717 O O . LEU A 1 88 ? 7.068 0.534 2.230 1.00 79.06 88 LEU A O 1
ATOM 721 N N . ASN A 1 89 ? 4.925 0.005 2.603 1.00 81.25 89 ASN A N 1
ATOM 722 C CA . ASN A 1 89 ? 4.807 -0.828 1.403 1.00 81.25 89 ASN A CA 1
ATOM 723 C C . ASN A 1 89 ? 5.087 -0.030 0.123 1.00 81.25 89 ASN A C 1
ATOM 725 O O . ASN A 1 89 ? 5.787 -0.522 -0.763 1.00 81.25 89 ASN A O 1
ATOM 729 N N . GLY A 1 90 ? 4.588 1.206 0.035 1.00 76.19 90 GLY A N 1
ATOM 730 C CA . GLY A 1 90 ? 4.873 2.117 -1.072 1.00 76.19 90 GLY A CA 1
ATOM 731 C C . GLY A 1 90 ? 6.362 2.440 -1.188 1.00 76.19 90 GLY A C 1
ATOM 732 O O . GLY A 1 90 ? 6.930 2.266 -2.261 1.00 76.19 90 GLY A O 1
ATOM 733 N N . VAL A 1 91 ? 7.011 2.829 -0.083 1.00 76.94 91 VAL A N 1
ATOM 734 C CA . VAL A 1 91 ? 8.462 3.088 -0.034 1.00 76.94 91 VAL A CA 1
ATOM 735 C C . VAL A 1 91 ? 9.233 1.839 -0.453 1.00 76.94 91 VAL A C 1
ATOM 737 O O . VAL A 1 91 ? 9.969 1.896 -1.426 1.00 76.94 91 VAL A O 1
ATOM 740 N N . PHE A 1 92 ? 9.038 0.702 0.221 1.00 80.00 92 PHE A N 1
ATOM 741 C CA . PHE A 1 92 ? 9.812 -0.518 -0.020 1.00 80.00 92 PHE A CA 1
ATOM 742 C C . PHE A 1 92 ? 9.670 -1.021 -1.455 1.00 80.00 92 PHE A C 1
ATOM 744 O O . PHE A 1 92 ? 10.673 -1.273 -2.121 1.00 80.00 92 PHE A O 1
ATOM 751 N N . THR A 1 93 ? 8.439 -1.146 -1.957 1.00 76.31 93 THR A N 1
ATOM 752 C CA . THR A 1 93 ? 8.221 -1.649 -3.322 1.00 76.31 93 THR A CA 1
ATOM 753 C C . THR A 1 93 ? 8.765 -0.697 -4.374 1.00 76.31 93 THR A C 1
ATOM 755 O O . THR A 1 93 ? 9.253 -1.155 -5.407 1.00 76.31 93 THR A O 1
ATOM 758 N N . ASN A 1 94 ? 8.718 0.613 -4.130 1.00 76.06 94 ASN A N 1
ATOM 759 C CA . ASN A 1 94 ? 9.260 1.572 -5.074 1.00 76.06 94 ASN A CA 1
ATOM 760 C C . ASN A 1 94 ? 10.784 1.669 -4.997 1.00 76.06 94 ASN A C 1
ATOM 762 O O . ASN A 1 94 ? 11.435 1.664 -6.030 1.00 76.06 94 ASN A O 1
ATOM 766 N N . THR A 1 95 ? 11.375 1.618 -3.804 1.00 77.25 95 THR A N 1
ATOM 767 C CA . THR A 1 95 ? 12.826 1.493 -3.628 1.00 77.25 95 THR A CA 1
ATOM 768 C C . THR A 1 95 ? 13.363 0.258 -4.351 1.00 77.25 95 THR A C 1
ATOM 770 O O . THR A 1 95 ? 14.350 0.370 -5.069 1.00 77.25 95 THR A O 1
ATOM 773 N N . ILE A 1 96 ? 12.691 -0.894 -4.258 1.00 79.25 96 ILE A N 1
ATOM 774 C CA . ILE A 1 96 ? 13.088 -2.097 -5.008 1.00 79.25 96 ILE A CA 1
ATOM 775 C C . ILE A 1 96 ? 12.992 -1.858 -6.521 1.00 79.25 96 ILE A C 1
ATOM 777 O O . ILE A 1 96 ? 13.934 -2.183 -7.235 1.00 79.25 96 ILE A O 1
ATOM 781 N N . LYS A 1 97 ? 11.907 -1.247 -7.018 1.00 71.62 97 LYS A N 1
ATOM 782 C CA . LYS A 1 97 ? 11.759 -0.906 -8.448 1.00 71.62 97 LYS A CA 1
ATOM 783 C C . LYS A 1 97 ? 12.825 0.072 -8.942 1.00 71.62 97 LYS A C 1
ATOM 785 O O . LYS A 1 97 ? 13.264 -0.042 -10.079 1.00 71.62 97 LYS A O 1
ATOM 790 N N . LEU A 1 98 ? 13.232 1.025 -8.105 1.00 68.81 98 LEU A N 1
ATOM 791 C CA . LEU A 1 98 ? 14.294 1.976 -8.428 1.00 68.81 98 LEU A CA 1
ATOM 792 C C . LEU A 1 98 ? 15.679 1.310 -8.416 1.00 68.81 98 LEU A C 1
ATOM 794 O O . LEU A 1 98 ? 16.507 1.664 -9.244 1.00 68.81 98 LEU A O 1
ATOM 798 N N . ILE A 1 99 ? 15.929 0.349 -7.517 1.00 73.25 99 ILE A N 1
ATOM 799 C CA . ILE A 1 99 ? 17.214 -0.370 -7.418 1.00 73.25 99 ILE A CA 1
ATOM 800 C C . ILE A 1 99 ? 17.368 -1.422 -8.524 1.00 73.25 99 ILE A C 1
ATOM 802 O O . ILE A 1 99 ? 18.439 -1.545 -9.111 1.00 73.25 99 ILE A O 1
ATOM 806 N N . VAL A 1 100 ? 16.324 -2.211 -8.781 1.00 69.00 100 VAL A N 1
ATOM 807 C CA . VAL A 1 100 ? 16.375 -3.358 -9.707 1.00 69.00 100 VAL A CA 1
ATOM 808 C C . VAL A 1 100 ? 16.111 -2.933 -11.159 1.00 69.00 100 VAL A C 1
ATOM 810 O O . VAL A 1 100 ? 16.518 -3.634 -12.084 1.00 69.00 100 VAL A O 1
ATOM 813 N N . GLY A 1 101 ? 15.493 -1.766 -11.367 1.00 61.28 101 GLY A N 1
ATOM 814 C CA . GLY A 1 101 ? 14.916 -1.379 -12.654 1.00 61.28 101 GLY A CA 1
ATOM 815 C C . GLY A 1 101 ? 13.541 -2.028 -12.851 1.00 61.28 101 GLY A C 1
ATOM 816 O O . GLY A 1 101 ? 13.189 -2.982 -12.152 1.00 61.28 101 GLY A O 1
ATOM 817 N N . ARG A 1 102 ? 12.723 -1.468 -13.747 1.00 60.03 102 ARG A N 1
ATOM 818 C CA . ARG A 1 102 ? 11.395 -2.014 -14.073 1.00 60.03 102 ARG A CA 1
ATOM 819 C C . ARG A 1 102 ? 11.453 -3.042 -15.186 1.00 60.03 102 ARG A C 1
ATOM 821 O O . ARG A 1 102 ? 12.206 -2.800 -16.150 1.00 60.03 102 ARG A O 1
#

Organism: NCBI:txid409849

Sequence (102 aa):
MLTLPCAYAVFFCRFTEFLEPFERVIQPEELWLYRNPLVESDHIPKRVMFAISFLTPLAVIFVVKIIQRTDRTEIKEACLAVSLALALNGVFTNTIKLIVGR

pLDDT: mean 71.37, std 9.95, range [44.41, 84.25]

Nearest PDB structures (foldseek):
  1z8u-assembly2_C  TM=4.202E-01  e=8.125E+00  Homo sapiens

Radius of gyration: 18.53 Å; Cα contacts (8 Å, |Δi|>4): 49; chains: 1; bounding box: 44×30×45 Å